Protein AF-A0A199UKU1-F1 (afdb_monomer)

Sequence (93 aa):
AEQTKPDHPTRVDDLDGKVSQLEHVFIRGSKVRFMIIPDMLKNAPMFKRLDARIKGKGSAIGVGRGRAVAMRARAQAAGRGGPGRGAVPPVRR

pLDDT: mean 74.73, std 15.38, range [44.84, 96.94]

Nearest PDB structures (foldseek):
  4evx-assembly1_A  TM=2.265E-01  e=8.515E+00  Salmonella enterica subsp. enterica serovar Typhimurium str. LT2
  6cgv-assembly1_R  TM=2.128E-01  e=9.109E+00  Human adenovirus 5

Solvent-accessible surface area (backbone atoms only — not comparable to full-atom values): 6426 Å² total; per-residue (Å²): 134,84,81,77,73,79,81,78,55,47,76,45,73,47,98,87,68,50,78,46,79,39,87,79,88,86,79,65,69,94,76,60,86,80,80,91,74,66,75,82,50,64,81,37,80,80,36,55,63,48,49,52,55,55,72,73,34,96,37,60,97,75,51,52,63,58,48,50,50,50,50,51,52,50,52,58,59,51,71,75,63,75,94,74,86,86,78,81,78,84,80,81,130

InterPro domains:
  IPR010920 LSM domain superfamily [SSF50182] (17-90)
  IPR027141 Like-Sm (LSM) domain containing protein, LSm4/SmD1/SmD3 [PTHR23338] (16-80)

Mean predicted aligned error: 17.36 Å

Organism: Ananas comosus (NCBI:txid4615)

Secondary structure (DSSP, 8-state):
----PPPPPEEEE-TT--EEEESS----GGG-------GGGGGSHHHHHHHHHHHT----TTHHHHHHHHHHHHHHHHTT-------PPP---

Structure (mmCIF, N/CA/C/O backbone):
data_AF-A0A199UKU1-F1
#
_entry.id   AF-A0A199UKU1-F1
#
loop_
_atom_site.group_PDB
_atom_site.id
_atom_site.type_symbol
_atom_site.label_atom_id
_atom_site.label_alt_id
_atom_site.label_comp_id
_atom_site.label_asym_id
_atom_site.label_entity_id
_atom_site.label_seq_id
_atom_site.pdbx_PDB_ins_code
_atom_site.Cartn_x
_atom_site.Cartn_y
_atom_site.Cartn_z
_atom_site.occupancy
_atom_site.B_iso_or_equiv
_atom_site.auth_seq_id
_atom_site.auth_comp_id
_atom_site.auth_asym_id
_atom_site.auth_atom_id
_atom_site.pdbx_PDB_model_num
ATOM 1 N N . ALA A 1 1 ? -3.000 -25.510 25.518 1.00 44.84 1 ALA A N 1
ATOM 2 C CA . ALA A 1 1 ? -3.513 -24.145 25.719 1.00 44.84 1 ALA A CA 1
ATOM 3 C C . ALA A 1 1 ? -3.109 -23.336 24.501 1.00 44.84 1 ALA A C 1
ATOM 5 O O . ALA A 1 1 ? -1.950 -22.968 24.372 1.00 44.84 1 ALA A O 1
ATOM 6 N N . GLU A 1 2 ? -4.023 -23.201 23.548 1.00 60.66 2 GLU A N 1
ATOM 7 C CA . GLU A 1 2 ? -3.813 -22.378 22.362 1.00 60.66 2 GLU A CA 1
ATOM 8 C C . GLU A 1 2 ? -3.924 -20.918 22.796 1.00 60.66 2 GLU A C 1
ATOM 10 O O . GLU A 1 2 ? -4.973 -20.461 23.244 1.00 60.66 2 GLU A O 1
ATOM 15 N N . GLN A 1 3 ? -2.796 -20.217 22.780 1.00 54.38 3 GLN A N 1
ATOM 16 C CA . GLN A 1 3 ? -2.742 -18.792 23.055 1.00 54.38 3 GLN A CA 1
ATOM 17 C C . GLN A 1 3 ? -3.248 -18.088 21.798 1.00 54.38 3 GLN A C 1
ATOM 19 O O . GLN A 1 3 ? -2.482 -17.783 20.885 1.00 54.38 3 GLN A O 1
ATOM 24 N N . THR A 1 4 ? -4.562 -17.892 21.718 1.00 62.44 4 THR A N 1
ATOM 25 C CA . THR A 1 4 ? -5.177 -17.072 20.677 1.00 62.44 4 THR A CA 1
ATOM 26 C C . THR A 1 4 ? -4.691 -15.644 20.880 1.00 62.44 4 THR A C 1
ATOM 28 O O . THR A 1 4 ? -5.127 -14.938 21.792 1.00 62.44 4 THR A O 1
ATOM 31 N N . LYS A 1 5 ? -3.704 -15.247 20.076 1.00 63.72 5 LYS A N 1
ATOM 32 C CA . LYS A 1 5 ? -3.225 -13.870 20.002 1.00 63.72 5 LYS A CA 1
ATOM 33 C C . LYS A 1 5 ? -4.439 -12.990 19.672 1.00 63.72 5 LYS A C 1
ATOM 35 O O . LYS A 1 5 ? -5.146 -13.334 18.729 1.00 63.72 5 LYS A O 1
ATOM 40 N N . PRO A 1 6 ? -4.715 -11.914 20.428 1.00 63.53 6 PRO A N 1
ATOM 41 C CA . PRO A 1 6 ? -5.850 -11.058 20.118 1.00 63.53 6 PRO A CA 1
ATOM 42 C C . PRO A 1 6 ? -5.663 -10.486 18.712 1.00 63.53 6 PRO A C 1
ATOM 44 O O . PRO A 1 6 ? -4.593 -9.950 18.400 1.00 63.53 6 PRO A O 1
ATOM 47 N N . ASP A 1 7 ? -6.685 -10.637 17.872 1.00 74.94 7 ASP A N 1
ATOM 48 C CA . ASP A 1 7 ? -6.715 -10.047 16.540 1.00 74.94 7 ASP A CA 1
ATOM 49 C C . ASP A 1 7 ? -6.495 -8.537 16.666 1.00 74.94 7 ASP A C 1
ATOM 51 O O . ASP A 1 7 ? -7.148 -7.851 17.456 1.00 74.94 7 ASP A O 1
ATOM 55 N N . HIS A 1 8 ? -5.516 -8.008 15.932 1.00 78.25 8 HIS A N 1
ATOM 56 C CA . HIS A 1 8 ? -5.251 -6.577 15.952 1.00 78.25 8 HIS A CA 1
ATOM 57 C C . HIS A 1 8 ? -6.284 -5.870 15.068 1.00 78.25 8 HIS A C 1
ATOM 59 O O . HIS A 1 8 ? -6.336 -6.161 13.869 1.00 78.25 8 HIS A O 1
ATOM 65 N N . PRO A 1 9 ? -7.078 -4.931 15.614 1.00 80.38 9 PRO A N 1
ATOM 66 C CA . PRO A 1 9 ? -8.033 -4.186 14.812 1.00 80.38 9 PRO A CA 1
ATOM 67 C C . PRO A 1 9 ? -7.300 -3.329 13.778 1.00 80.38 9 PRO A C 1
ATOM 69 O O . PRO A 1 9 ? -6.181 -2.851 13.999 1.00 80.38 9 PRO A O 1
ATOM 72 N N . THR A 1 10 ? -7.950 -3.112 12.640 1.00 86.81 10 THR A N 1
ATOM 73 C CA . THR A 1 10 ? -7.433 -2.263 11.566 1.00 86.81 10 THR A CA 1
ATOM 74 C C . THR A 1 10 ? -7.215 -0.850 12.095 1.00 86.81 10 THR A C 1
ATOM 76 O O . THR A 1 10 ? -8.138 -0.225 12.619 1.00 86.81 10 THR A O 1
ATOM 79 N N . ARG A 1 11 ? -5.995 -0.329 11.953 1.00 89.81 11 ARG A N 1
ATOM 80 C CA . ARG A 1 11 ? -5.649 1.032 12.366 1.00 89.81 11 ARG A CA 1
ATOM 81 C C . ARG A 1 11 ? -5.828 2.000 11.201 1.00 89.81 11 ARG A C 1
ATOM 83 O O . ARG A 1 11 ? -5.324 1.752 10.107 1.00 89.81 11 ARG A O 1
ATOM 90 N N . VAL A 1 12 ? -6.518 3.105 11.457 1.00 91.25 12 VAL A N 1
ATOM 91 C CA . VAL A 1 12 ? -6.657 4.231 10.532 1.00 91.25 12 VAL A CA 1
ATOM 92 C C . VAL A 1 12 ? -5.997 5.447 11.161 1.00 91.25 12 VAL A C 1
ATOM 94 O O . VAL A 1 12 ? -6.305 5.794 12.301 1.00 91.25 12 VAL A O 1
ATOM 97 N N . ASP A 1 13 ? -5.086 6.066 10.416 1.00 93.06 13 ASP A N 1
ATOM 98 C CA . ASP A 1 13 ? -4.400 7.295 10.798 1.00 93.06 13 ASP A CA 1
ATOM 99 C C . ASP A 1 13 ? -4.917 8.441 9.916 1.00 93.06 13 ASP A C 1
ATOM 101 O O . ASP A 1 13 ? -4.811 8.389 8.686 1.00 93.06 13 ASP A O 1
ATOM 105 N N . ASP A 1 14 ? -5.499 9.462 10.541 1.00 91.50 14 ASP A N 1
ATOM 106 C CA . ASP A 1 14 ? -5.967 10.664 9.854 1.00 91.50 14 ASP A CA 1
ATOM 107 C C . ASP A 1 14 ? -4.799 11.577 9.462 1.00 91.50 14 ASP A C 1
ATOM 109 O O . ASP A 1 14 ? -3.686 11.476 9.980 1.00 91.50 14 ASP A O 1
ATOM 113 N N . LEU A 1 15 ? -5.074 12.545 8.585 1.00 91.75 15 LEU A N 1
ATOM 114 C CA . LEU A 1 15 ? -4.115 13.597 8.216 1.00 91.75 15 LEU A CA 1
ATOM 115 C C . LEU A 1 15 ? -3.605 14.378 9.441 1.00 91.75 15 LEU A C 1
ATOM 117 O O . LEU A 1 15 ? -2.452 14.797 9.459 1.00 91.75 15 LEU A O 1
ATOM 121 N N . ASP A 1 16 ? -4.448 14.514 10.467 1.00 93.25 16 ASP A N 1
ATOM 122 C CA . ASP A 1 16 ? -4.126 15.175 11.736 1.00 93.25 16 ASP A CA 1
ATOM 123 C C . ASP A 1 16 ? -3.336 14.271 12.707 1.00 93.25 16 ASP A C 1
ATOM 125 O O . ASP A 1 16 ? -3.069 14.660 13.843 1.00 93.25 16 ASP A O 1
ATOM 129 N N . GLY A 1 17 ? -3.001 13.039 12.303 1.00 92.50 17 GLY A N 1
ATOM 130 C CA . GLY A 1 17 ? -2.299 12.053 13.132 1.00 92.50 17 GLY A CA 1
ATOM 131 C C . GLY A 1 17 ? -3.177 11.367 14.182 1.00 92.50 17 GLY A C 1
ATOM 132 O O . GLY A 1 17 ? -2.669 10.627 15.026 1.00 92.50 17 GLY A O 1
ATOM 133 N N . LYS A 1 18 ? -4.494 11.599 14.147 1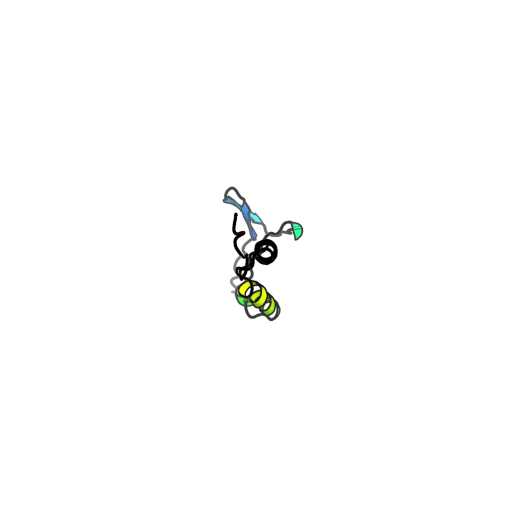.00 93.81 18 LYS A N 1
ATOM 134 C CA . LYS A 1 18 ? -5.450 10.904 15.014 1.00 93.81 18 LYS A CA 1
ATOM 135 C C . LYS A 1 18 ? -5.585 9.454 14.586 1.00 93.81 18 LYS A C 1
ATOM 137 O O . LYS A 1 18 ? -5.579 9.141 13.400 1.00 93.81 18 LYS A O 1
ATOM 142 N N . VAL A 1 19 ? -5.728 8.587 15.579 1.00 92.56 19 VAL A N 1
ATOM 143 C CA . VAL A 1 19 ? -5.726 7.142 15.396 1.00 92.56 19 VAL A CA 1
ATOM 144 C C . VAL A 1 19 ? -7.082 6.586 15.769 1.00 92.56 19 VAL A C 1
ATOM 146 O O . VAL A 1 19 ? -7.533 6.779 16.896 1.00 92.56 19 VAL A O 1
ATOM 149 N N . SER A 1 20 ? -7.678 5.830 14.857 1.00 91.88 20 SER A N 1
ATOM 150 C CA . SER A 1 20 ? -8.895 5.064 15.110 1.00 91.88 20 SER A CA 1
ATOM 151 C C . SER A 1 20 ? -8.642 3.575 14.885 1.00 91.88 20 SER A C 1
ATOM 153 O O . SER A 1 20 ? -7.919 3.194 13.963 1.00 91.88 20 SER A O 1
ATOM 155 N N . GLN A 1 21 ? -9.227 2.730 15.732 1.00 91.94 21 GLN A N 1
ATOM 156 C CA . GLN A 1 21 ? -9.213 1.276 15.573 1.00 91.94 21 GLN A CA 1
ATOM 157 C C . GLN A 1 21 ? -10.588 0.813 15.104 1.00 91.94 21 GLN A C 1
ATOM 159 O O . GLN A 1 21 ? -11.601 1.198 15.684 1.00 91.94 21 GLN A O 1
ATOM 164 N N . LEU A 1 22 ? -10.618 0.019 14.038 1.00 90.75 22 LEU A N 1
ATOM 165 C CA . LEU A 1 22 ? -11.840 -0.458 13.400 1.00 90.75 22 LEU A CA 1
ATOM 166 C C . LEU A 1 22 ? -11.731 -1.962 13.135 1.00 90.75 22 LEU A C 1
ATOM 168 O O . LEU A 1 22 ? -10.742 -2.430 12.569 1.00 90.75 22 LEU A O 1
ATOM 172 N N . GLU A 1 23 ? -12.763 -2.718 13.500 1.00 90.81 23 GLU A N 1
ATOM 173 C CA . GLU A 1 23 ? -12.808 -4.171 13.280 1.00 90.81 23 GLU A CA 1
ATOM 174 C C . GLU A 1 23 ? -13.077 -4.523 11.809 1.00 90.81 23 GLU A C 1
ATOM 176 O O . GLU A 1 23 ? -12.388 -5.360 11.230 1.00 90.81 23 GLU A O 1
ATOM 181 N N . HIS A 1 24 ? -14.022 -3.832 11.162 1.00 92.00 24 HIS A N 1
ATOM 182 C CA . HIS A 1 24 ? -14.377 -4.052 9.758 1.00 92.00 24 HIS A CA 1
ATOM 183 C C . HIS A 1 24 ? -14.388 -2.740 8.972 1.00 92.00 24 HIS A C 1
ATOM 185 O O . HIS A 1 24 ? -15.030 -1.769 9.370 1.00 92.00 24 HIS A O 1
ATOM 191 N N . VAL A 1 25 ? -13.700 -2.714 7.825 1.00 93.06 25 VAL A N 1
ATOM 192 C CA . VAL A 1 25 ? -13.585 -1.523 6.969 1.00 93.06 25 VAL A CA 1
ATOM 193 C C . VAL A 1 25 ? -13.696 -1.907 5.497 1.00 93.06 25 VAL A C 1
ATOM 195 O O . VAL A 1 25 ? -13.061 -2.853 5.037 1.00 93.06 25 VAL A O 1
ATOM 198 N N . PHE A 1 26 ? -14.456 -1.123 4.734 1.00 94.81 26 PHE A N 1
ATOM 199 C CA . PHE A 1 26 ? -14.509 -1.204 3.276 1.00 94.81 26 PHE A CA 1
ATOM 200 C C . PHE A 1 26 ? -14.125 0.142 2.660 1.00 94.81 26 PHE A C 1
ATOM 202 O O . PHE A 1 26 ? -14.707 1.176 2.985 1.00 94.81 26 PHE A O 1
ATOM 209 N N . ILE A 1 27 ? -13.167 0.130 1.731 1.00 94.38 27 ILE A N 1
ATOM 210 C CA . ILE A 1 27 ? -12.721 1.328 1.014 1.00 94.38 27 ILE A CA 1
ATOM 211 C C . ILE A 1 27 ? -13.062 1.176 -0.467 1.00 94.38 27 ILE A C 1
ATOM 213 O O . ILE A 1 27 ? -12.647 0.222 -1.126 1.00 94.38 27 ILE A O 1
ATOM 217 N N . ARG A 1 28 ? -13.775 2.159 -1.030 1.00 96.44 28 ARG A N 1
ATOM 218 C CA . ARG A 1 28 ? -14.020 2.220 -2.477 1.00 96.44 28 ARG A CA 1
ATOM 219 C C . ARG A 1 28 ? -12.687 2.360 -3.219 1.00 96.44 28 ARG A C 1
ATOM 221 O O . ARG A 1 28 ? -11.951 3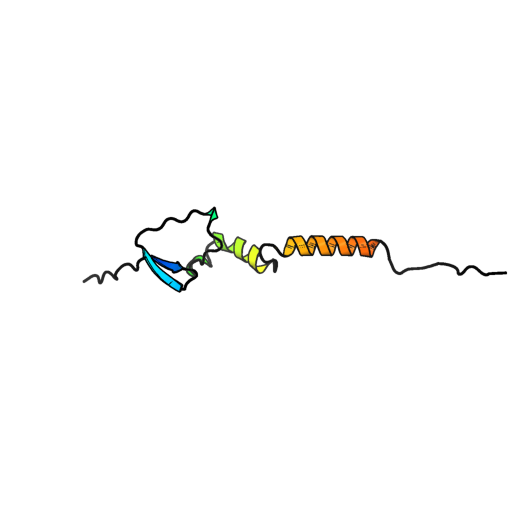.318 -2.994 1.00 96.44 28 ARG A O 1
ATOM 228 N N . GLY A 1 29 ? -12.438 1.488 -4.197 1.00 95.06 29 GLY A N 1
ATOM 229 C CA . GLY A 1 29 ? -11.178 1.458 -4.953 1.00 95.06 29 GLY A CA 1
ATOM 230 C C . GLY A 1 29 ? -10.775 2.793 -5.595 1.00 95.06 29 GLY A C 1
ATOM 231 O O . GLY A 1 29 ? -9.601 3.144 -5.577 1.00 95.06 29 GLY A O 1
ATOM 232 N N . SER A 1 30 ? -11.732 3.600 -6.073 1.00 96.94 30 SER A N 1
ATOM 233 C CA . SER A 1 30 ? -11.440 4.913 -6.676 1.00 96.94 30 SER A CA 1
ATOM 234 C C . SER A 1 30 ? -10.891 5.959 -5.697 1.00 96.94 30 SER A C 1
ATOM 236 O O . SER A 1 30 ? -10.471 7.033 -6.123 1.00 96.94 30 SER A O 1
ATOM 238 N N . LYS A 1 31 ? -10.923 5.680 -4.389 1.00 95.12 31 LYS A N 1
ATOM 239 C CA . LYS A 1 31 ? -10.363 6.538 -3.341 1.00 95.12 31 LYS A CA 1
ATOM 240 C C . LYS A 1 31 ? -8.968 6.091 -2.888 1.00 95.12 31 LYS A C 1
ATOM 242 O O . LYS A 1 31 ? -8.319 6.833 -2.158 1.00 95.12 31 LYS A O 1
ATOM 247 N N . VAL A 1 32 ? -8.481 4.929 -3.335 1.00 93.81 32 VAL A N 1
ATOM 248 C CA . VAL A 1 32 ? -7.162 4.406 -2.953 1.00 93.81 32 VAL A CA 1
ATOM 249 C C . VAL A 1 32 ? -6.078 4.968 -3.871 1.00 93.81 32 VAL A C 1
ATOM 251 O O . VAL A 1 32 ? -6.192 4.906 -5.093 1.00 93.81 32 VAL A O 1
ATOM 254 N N . ARG A 1 33 ? -5.004 5.507 -3.280 1.00 92.69 33 ARG A N 1
ATOM 255 C CA . ARG A 1 33 ? -3.861 6.067 -4.026 1.00 92.69 33 ARG A CA 1
ATOM 256 C C . ARG A 1 33 ? -2.757 5.039 -4.255 1.00 92.69 33 ARG A C 1
ATOM 258 O O . ARG A 1 33 ? -2.257 4.912 -5.366 1.00 92.69 33 ARG A O 1
ATOM 265 N N . PHE A 1 34 ? -2.374 4.322 -3.205 1.00 92.81 34 PHE A N 1
ATOM 266 C CA . PHE A 1 34 ? -1.375 3.259 -3.227 1.00 92.81 34 PHE A CA 1
ATOM 267 C C . PHE A 1 34 ? -1.690 2.252 -2.121 1.00 92.81 34 PHE A C 1
ATOM 269 O O . PHE A 1 34 ? -2.412 2.566 -1.176 1.00 92.81 34 PHE A O 1
ATOM 276 N N . MET A 1 35 ? -1.162 1.041 -2.260 1.00 90.69 35 MET A N 1
ATOM 277 C CA . MET A 1 35 ? -1.278 -0.026 -1.271 1.00 90.69 35 MET A CA 1
ATOM 278 C C . MET A 1 35 ? 0.122 -0.566 -1.000 1.00 90.69 35 MET A C 1
ATOM 280 O O . MET A 1 35 ? 0.906 -0.739 -1.935 1.00 90.69 35 MET A O 1
ATOM 284 N N . ILE A 1 36 ? 0.430 -0.828 0.267 1.00 90.44 36 ILE A N 1
ATOM 285 C CA . ILE A 1 36 ? 1.635 -1.561 0.654 1.00 90.44 36 ILE A CA 1
ATOM 286 C C . ILE A 1 36 ? 1.253 -3.034 0.688 1.00 90.44 36 ILE A C 1
ATOM 288 O O . ILE A 1 36 ? 0.250 -3.413 1.289 1.00 90.44 36 ILE A O 1
ATOM 292 N N . ILE A 1 37 ? 2.029 -3.852 -0.008 1.00 89.31 37 ILE A N 1
ATOM 293 C CA . ILE A 1 37 ? 1.750 -5.272 -0.190 1.00 89.31 37 ILE A CA 1
ATOM 294 C C . ILE A 1 37 ? 2.740 -6.056 0.678 1.00 89.31 37 ILE A C 1
ATOM 296 O O . ILE A 1 37 ? 3.904 -5.652 0.738 1.00 89.31 37 ILE A O 1
ATOM 300 N N . PRO A 1 38 ? 2.320 -7.152 1.343 1.00 90.62 38 PRO A N 1
ATOM 301 C CA . PRO A 1 38 ? 3.223 -7.989 2.124 1.00 90.62 38 PRO A CA 1
ATOM 302 C C . PRO A 1 38 ? 4.437 -8.440 1.313 1.00 90.62 38 PRO A C 1
ATOM 304 O O . PRO A 1 38 ? 4.325 -8.817 0.142 1.00 90.62 38 PRO A O 1
ATOM 307 N N . ASP A 1 39 ? 5.595 -8.460 1.961 1.00 87.44 39 ASP A N 1
ATOM 308 C CA . ASP A 1 39 ? 6.864 -8.861 1.357 1.00 87.44 39 ASP A CA 1
ATOM 309 C C . ASP A 1 39 ? 6.851 -10.318 0.863 1.00 87.44 39 ASP A C 1
ATOM 311 O O . ASP A 1 39 ? 7.543 -10.655 -0.097 1.00 87.44 39 ASP A O 1
ATOM 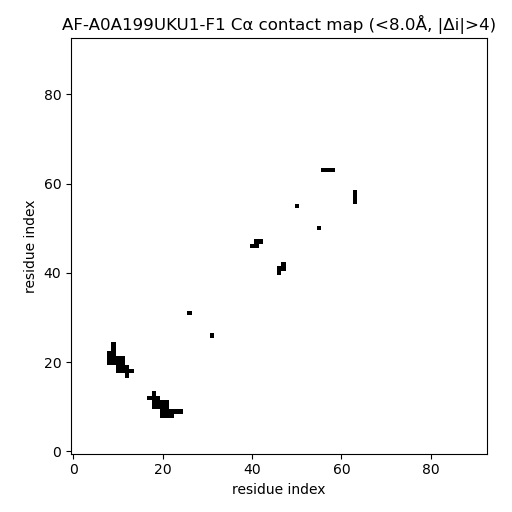315 N N . MET A 1 40 ? 6.001 -11.167 1.442 1.00 89.25 40 MET A N 1
ATOM 316 C CA . MET A 1 40 ? 5.772 -12.545 1.003 1.00 89.25 40 MET A CA 1
ATOM 317 C C . MET A 1 40 ? 5.315 -12.640 -0.458 1.00 89.25 40 MET A C 1
ATOM 319 O O . MET A 1 40 ? 5.636 -13.604 -1.154 1.00 89.25 40 MET A O 1
ATOM 323 N N . LEU A 1 41 ? 4.599 -11.629 -0.957 1.00 84.88 41 LEU A N 1
ATOM 324 C CA . LEU A 1 41 ? 4.080 -11.624 -2.323 1.00 84.88 41 LEU A CA 1
ATOM 325 C C . LEU A 1 41 ? 5.106 -11.150 -3.359 1.00 84.88 41 LEU A C 1
ATOM 327 O O . LEU A 1 41 ? 4.835 -11.250 -4.555 1.00 84.88 41 LEU A O 1
ATOM 331 N N . LYS A 1 42 ? 6.309 -10.731 -2.942 1.00 83.38 42 LYS A N 1
ATOM 332 C CA . LYS A 1 42 ? 7.367 -10.258 -3.854 1.00 83.38 42 LYS A CA 1
ATOM 333 C C . LYS A 1 42 ? 7.737 -11.276 -4.941 1.00 83.38 42 LYS A C 1
ATOM 335 O O . LYS A 1 42 ? 8.031 -10.908 -6.070 1.00 83.38 42 LYS A O 1
ATOM 340 N N . ASN A 1 43 ? 7.692 -12.569 -4.615 1.00 84.25 43 ASN A N 1
ATOM 341 C CA . ASN A 1 43 ? 8.087 -13.646 -5.526 1.00 84.25 43 ASN A CA 1
ATOM 342 C C . ASN A 1 43 ? 6.909 -14.224 -6.329 1.00 84.25 43 ASN A C 1
ATOM 344 O O . ASN A 1 43 ? 7.117 -15.065 -7.213 1.00 84.25 43 ASN A O 1
ATOM 348 N N . ALA A 1 44 ? 5.675 -13.808 -6.030 1.00 88.31 44 ALA A N 1
ATOM 349 C CA . ALA A 1 44 ? 4.489 -14.354 -6.670 1.00 88.31 44 ALA A CA 1
ATOM 350 C C . ALA A 1 44 ? 4.448 -13.979 -8.167 1.00 88.31 44 ALA A C 1
ATOM 352 O O . ALA A 1 44 ? 4.870 -12.886 -8.561 1.00 88.31 44 ALA A O 1
ATOM 353 N N . PRO A 1 45 ? 3.906 -14.856 -9.036 1.00 84.69 45 PRO A N 1
ATOM 354 C CA . PRO A 1 45 ? 3.895 -14.633 -10.484 1.00 84.69 45 PRO A CA 1
ATOM 355 C C . PRO A 1 45 ? 3.161 -13.347 -10.896 1.00 84.69 45 PRO A C 1
ATOM 357 O O . PRO A 1 45 ? 3.485 -12.767 -11.933 1.00 84.69 45 PRO A O 1
ATOM 360 N N . MET A 1 46 ? 2.225 -12.867 -10.071 1.00 83.75 46 MET A N 1
ATOM 361 C CA . MET A 1 46 ? 1.481 -11.628 -10.313 1.00 83.75 46 MET A CA 1
ATOM 362 C C . MET A 1 46 ? 2.360 -10.367 -10.242 1.00 83.75 46 MET A C 1
ATOM 364 O O . MET A 1 46 ? 2.115 -9.419 -10.989 1.00 83.75 46 MET A O 1
ATOM 368 N N . PHE A 1 47 ? 3.420 -10.363 -9.423 1.00 80.56 47 PHE A N 1
ATOM 369 C CA . PHE A 1 47 ? 4.273 -9.186 -9.208 1.00 80.56 47 PHE A CA 1
ATOM 370 C C . PHE A 1 47 ? 5.479 -9.113 -10.150 1.00 80.56 47 PHE A C 1
ATOM 372 O O . PHE A 1 47 ? 5.931 -8.018 -10.465 1.00 80.56 47 PHE A O 1
ATOM 379 N N . LYS A 1 48 ? 5.903 -10.228 -10.760 1.00 79.38 48 LYS A N 1
ATOM 380 C CA . LYS A 1 48 ? 7.040 -10.257 -11.708 1.00 79.38 48 LYS A CA 1
ATOM 381 C C . LYS A 1 48 ? 6.885 -9.292 -12.892 1.00 79.38 48 LYS A C 1
ATOM 383 O O . LYS A 1 48 ? 7.838 -8.638 -13.315 1.00 79.38 48 LYS A O 1
ATOM 388 N N . ARG A 1 49 ? 5.670 -9.181 -13.445 1.00 78.38 49 ARG A N 1
ATOM 389 C CA . ARG A 1 49 ? 5.366 -8.246 -14.550 1.00 78.38 49 ARG A CA 1
ATOM 390 C C . ARG A 1 49 ? 5.300 -6.796 -14.071 1.00 78.38 49 ARG A C 1
ATOM 392 O O . ARG A 1 49 ? 5.576 -5.880 -14.849 1.00 78.38 49 ARG A O 1
ATOM 399 N N . LEU A 1 50 ? 4.906 -6.596 -12.814 1.00 77.19 50 LEU A N 1
ATOM 400 C CA . LEU A 1 50 ? 4.838 -5.285 -12.190 1.00 77.19 50 LEU A CA 1
ATOM 401 C C . LEU A 1 50 ? 6.248 -4.769 -11.888 1.00 77.19 50 LEU A C 1
ATOM 403 O O . LEU A 1 50 ? 6.545 -3.641 -12.260 1.00 77.19 50 LEU A O 1
ATOM 407 N N . ASP A 1 51 ? 7.142 -5.606 -11.363 1.00 70.81 51 ASP A N 1
ATOM 408 C CA . ASP A 1 51 ? 8.544 -5.255 -11.110 1.00 70.81 51 ASP A CA 1
ATOM 409 C C . ASP A 1 51 ? 9.273 -4.851 -12.389 1.00 70.81 51 ASP A C 1
ATOM 411 O O . ASP A 1 51 ? 9.951 -3.829 -12.420 1.00 70.81 51 ASP A O 1
ATOM 415 N N . ALA A 1 52 ? 9.079 -5.583 -13.490 1.00 68.25 52 ALA A N 1
ATOM 416 C CA . ALA A 1 52 ? 9.632 -5.198 -14.789 1.00 68.25 52 ALA A CA 1
ATOM 417 C C . ALA A 1 52 ? 9.075 -3.848 -15.287 1.00 68.25 52 ALA A C 1
ATOM 419 O O . ALA A 1 52 ? 9.795 -3.060 -15.902 1.00 68.25 52 ALA A O 1
ATOM 420 N N . ARG A 1 53 ? 7.801 -3.547 -15.000 1.00 68.38 53 ARG A N 1
ATOM 421 C CA . ARG A 1 53 ? 7.168 -2.263 -15.345 1.00 68.38 53 ARG A CA 1
ATOM 422 C C . ARG A 1 53 ? 7.619 -1.107 -14.454 1.00 68.38 53 ARG A C 1
ATOM 424 O O . ARG A 1 53 ? 7.762 -0.004 -14.971 1.00 68.38 53 ARG A O 1
ATOM 431 N N . ILE A 1 54 ? 7.820 -1.348 -13.160 1.00 71.88 54 ILE A N 1
ATOM 432 C CA . ILE A 1 54 ? 8.238 -0.343 -12.176 1.00 71.88 54 ILE A CA 1
ATOM 433 C C . ILE A 1 54 ? 9.745 -0.083 -12.298 1.00 71.88 54 ILE A C 1
ATOM 435 O O . ILE A 1 54 ? 10.164 1.064 -12.405 1.00 71.88 54 ILE A O 1
ATOM 439 N N . LYS A 1 55 ? 10.571 -1.133 -12.354 1.00 66.25 55 LYS A N 1
ATOM 440 C CA . LYS A 1 55 ? 12.039 -1.041 -12.421 1.00 66.25 55 LYS A CA 1
ATOM 441 C C . LYS A 1 55 ? 12.551 -0.684 -13.820 1.00 66.25 55 LYS A C 1
ATOM 443 O O . LYS A 1 55 ? 13.545 0.021 -13.946 1.00 66.25 55 LYS A O 1
ATOM 448 N N . GLY A 1 56 ? 11.859 -1.122 -14.877 1.00 59.69 56 GLY A N 1
ATOM 449 C CA . GLY A 1 56 ? 12.218 -0.833 -16.273 1.00 59.69 56 GLY A CA 1
ATOM 450 C C . GLY A 1 56 ? 11.821 0.565 -16.756 1.00 59.69 56 GLY A C 1
ATOM 451 O O . GLY A 1 56 ? 12.184 0.965 -17.861 1.00 59.69 56 GLY A O 1
ATOM 452 N N . LYS A 1 57 ? 11.076 1.331 -15.954 1.00 55.91 57 LYS A N 1
ATOM 453 C CA . LYS A 1 57 ? 10.695 2.707 -16.271 1.00 55.91 57 LYS A CA 1
ATOM 454 C C . LYS A 1 57 ? 10.867 3.572 -15.033 1.00 55.91 57 LYS A C 1
ATOM 456 O O . LYS A 1 57 ? 9.955 3.682 -14.225 1.00 55.91 57 LYS A O 1
ATOM 461 N N . GLY A 1 58 ? 11.972 4.319 -14.988 1.00 51.47 58 GLY A N 1
ATOM 462 C CA . GLY A 1 58 ? 12.149 5.533 -14.171 1.00 51.47 58 GLY A CA 1
ATOM 463 C C . GLY A 1 58 ? 11.178 6.669 -14.537 1.00 51.47 58 GLY A C 1
ATOM 464 O O . GLY A 1 58 ? 11.521 7.845 -14.526 1.00 51.47 58 GLY A O 1
ATOM 465 N N . SER A 1 59 ? 9.953 6.322 -14.907 1.00 55.09 59 SER A N 1
ATOM 466 C CA . SER A 1 59 ? 8.831 7.214 -15.053 1.00 55.09 59 SER A CA 1
ATOM 467 C C . SER A 1 59 ? 7.875 6.835 -13.941 1.00 55.09 59 SER A C 1
ATOM 469 O O . SER A 1 59 ? 6.997 5.992 -14.141 1.00 55.09 59 SER A O 1
ATOM 471 N N . ALA A 1 60 ? 8.006 7.522 -12.807 1.00 54.00 60 ALA A N 1
ATOM 472 C CA . ALA A 1 60 ? 6.884 7.717 -11.907 1.00 54.00 60 ALA A CA 1
ATOM 473 C C . ALA A 1 60 ? 5.613 7.942 -12.740 1.00 54.00 60 ALA A C 1
ATOM 475 O O . ALA A 1 60 ? 5.658 8.599 -13.788 1.00 54.00 60 ALA A O 1
ATOM 476 N N . ILE A 1 61 ? 4.513 7.330 -12.314 1.00 59.09 61 ILE A N 1
ATOM 477 C CA . ILE A 1 61 ? 3.166 7.550 -12.841 1.00 59.09 61 ILE A CA 1
ATOM 478 C C . ILE A 1 61 ? 3.008 9.055 -13.152 1.00 59.09 61 ILE A C 1
ATOM 480 O O . ILE A 1 61 ? 2.962 9.873 -12.242 1.00 59.09 61 ILE A O 1
ATOM 484 N N . GLY A 1 62 ? 3.053 9.427 -14.441 1.00 58.97 62 GLY A N 1
ATOM 485 C CA . GLY A 1 62 ? 2.969 10.820 -14.919 1.00 58.97 62 GLY A CA 1
ATOM 486 C C . GLY A 1 62 ? 4.202 11.418 -15.629 1.00 58.97 62 GLY A C 1
ATOM 487 O O . GLY A 1 62 ? 4.027 12.290 -16.476 1.00 58.97 62 GLY A O 1
ATOM 488 N N . VAL A 1 63 ? 5.434 10.951 -15.396 1.00 59.03 63 VAL A N 1
ATOM 489 C CA . VAL A 1 63 ? 6.655 11.662 -15.861 1.00 59.03 63 VAL A CA 1
ATOM 490 C C . VAL A 1 63 ? 7.117 11.256 -17.274 1.00 59.03 63 VAL A C 1
ATOM 492 O O . VAL A 1 63 ? 7.684 12.059 -18.017 1.00 59.03 63 VAL A O 1
ATOM 495 N N . GLY A 1 64 ? 6.843 10.024 -17.702 1.00 59.88 64 GLY A N 1
ATOM 496 C CA . GLY A 1 64 ? 7.373 9.457 -18.949 1.00 59.88 64 GLY A CA 1
ATOM 497 C C . GLY A 1 64 ? 6.677 9.947 -20.214 1.00 59.88 64 GLY A C 1
ATOM 498 O O . GLY A 1 64 ? 7.322 10.080 -21.250 1.00 59.88 64 GLY A O 1
ATOM 499 N N . ARG A 1 65 ? 5.379 10.270 -20.140 1.00 62.25 65 ARG A N 1
ATOM 500 C CA . ARG A 1 65 ? 4.645 10.829 -21.287 1.00 62.25 65 ARG A CA 1
ATOM 501 C C . ARG A 1 65 ? 5.046 12.279 -21.549 1.00 62.25 65 ARG A C 1
ATOM 503 O O . ARG A 1 65 ? 5.388 12.601 -22.681 1.00 62.25 65 ARG A O 1
ATOM 510 N N . GLY A 1 66 ? 5.092 13.116 -20.510 1.00 68.00 66 GLY A N 1
ATOM 511 C CA . GLY A 1 66 ? 5.493 14.521 -20.633 1.00 68.00 66 GLY A CA 1
ATOM 512 C C . GLY A 1 66 ? 6.925 14.682 -21.145 1.00 68.00 66 GLY A C 1
ATOM 513 O O . GLY A 1 66 ? 7.162 15.451 -22.073 1.00 68.00 66 GLY A O 1
ATOM 514 N N . ARG A 1 67 ? 7.874 13.883 -20.628 1.00 67.75 67 ARG A N 1
ATOM 515 C CA . ARG A 1 67 ? 9.251 13.890 -21.143 1.00 67.75 67 ARG A CA 1
ATOM 516 C C . ARG A 1 67 ? 9.362 13.370 -22.570 1.00 67.75 67 ARG A C 1
ATOM 518 O O . ARG A 1 67 ? 10.067 13.990 -23.356 1.00 67.75 67 ARG A O 1
ATOM 525 N N . ALA A 1 68 ? 8.685 12.281 -22.933 1.00 69.94 68 ALA A N 1
ATOM 526 C CA . ALA A 1 68 ? 8.737 11.770 -24.304 1.00 69.94 68 ALA A CA 1
ATOM 527 C C . ALA A 1 68 ? 8.15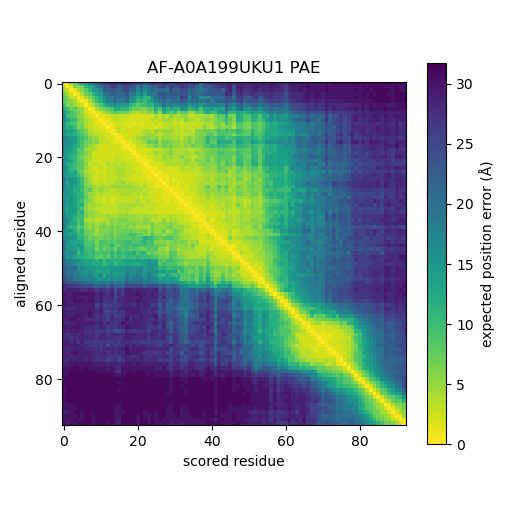7 12.776 -25.312 1.00 69.94 68 ALA A C 1
ATOM 529 O O . ALA A 1 68 ? 8.739 12.981 -26.375 1.00 69.94 68 ALA A O 1
ATOM 530 N N . VAL A 1 69 ? 7.060 13.455 -24.961 1.00 74.44 69 VAL A N 1
ATOM 531 C CA . VAL A 1 69 ? 6.469 14.521 -25.785 1.00 74.44 69 VAL A CA 1
ATOM 532 C C . VAL A 1 69 ? 7.416 15.717 -25.889 1.00 74.44 69 VAL A C 1
ATOM 534 O O . VAL A 1 69 ? 7.670 16.183 -26.996 1.00 74.44 69 VAL A O 1
ATOM 537 N N . ALA A 1 70 ? 8.014 16.165 -24.780 1.00 75.00 70 ALA A N 1
ATOM 538 C CA . ALA A 1 70 ? 8.984 17.260 -24.787 1.00 75.00 70 ALA A CA 1
ATOM 539 C C . ALA A 1 70 ? 10.251 16.921 -25.591 1.00 75.00 70 ALA A C 1
ATOM 541 O O . ALA A 1 70 ? 10.740 17.751 -26.353 1.00 75.00 70 ALA A O 1
ATOM 542 N N . MET A 1 71 ? 10.766 15.695 -25.477 1.00 77.44 71 MET A N 1
ATOM 543 C CA . MET A 1 71 ? 11.921 15.221 -26.248 1.00 77.44 71 MET A CA 1
ATOM 544 C C . MET A 1 71 ? 11.592 15.113 -27.736 1.00 77.44 71 MET A C 1
ATOM 546 O O . M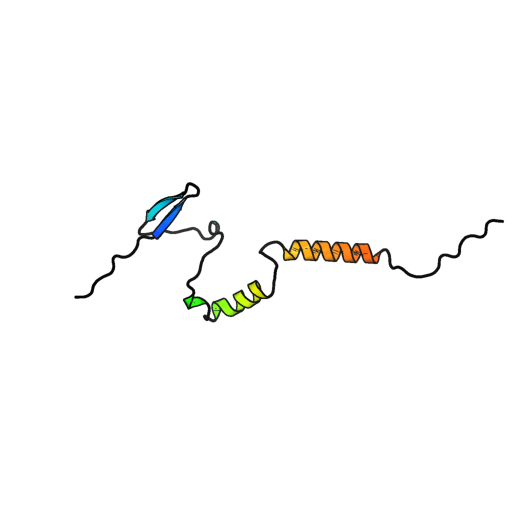ET A 1 71 ? 12.390 15.535 -28.566 1.00 77.44 71 MET A O 1
ATOM 550 N N . ARG A 1 72 ? 10.397 14.622 -28.089 1.00 78.81 72 ARG A N 1
ATOM 551 C CA . ARG A 1 72 ? 9.931 14.572 -29.480 1.00 78.81 72 ARG A CA 1
ATOM 552 C C . ARG A 1 72 ? 9.709 15.973 -30.052 1.00 78.81 72 ARG A C 1
ATOM 554 O O . ARG A 1 72 ? 9.998 16.193 -31.224 1.00 78.81 72 ARG A O 1
ATOM 561 N N . ALA A 1 73 ? 9.216 16.919 -29.255 1.00 77.81 73 ALA A N 1
ATOM 562 C CA . ALA A 1 73 ? 9.080 18.319 -29.654 1.00 77.81 73 ALA A CA 1
ATOM 563 C C . ALA A 1 73 ? 10.454 18.977 -29.863 1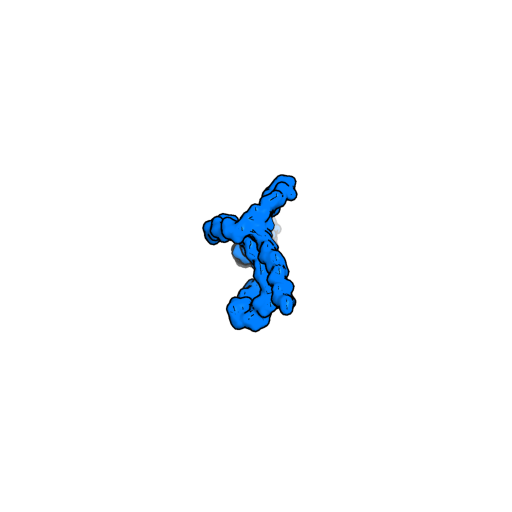.00 77.81 73 ALA A C 1
ATOM 565 O O . ALA A 1 73 ? 10.671 19.633 -30.877 1.00 77.81 73 ALA A O 1
ATOM 566 N N . ARG A 1 74 ? 11.418 18.727 -28.966 1.00 76.12 74 ARG A N 1
ATOM 567 C CA . ARG A 1 74 ? 12.806 19.198 -29.104 1.00 76.12 74 ARG A CA 1
ATOM 568 C C . ARG A 1 74 ? 13.513 18.593 -30.315 1.00 76.12 74 ARG A C 1
ATOM 570 O O . ARG A 1 74 ? 14.179 19.323 -31.032 1.00 76.12 74 ARG A O 1
ATOM 577 N N . ALA A 1 75 ? 13.336 17.299 -30.580 1.00 74.56 75 ALA A N 1
ATOM 578 C CA . ALA A 1 75 ? 13.895 16.639 -31.760 1.00 74.56 75 ALA A CA 1
ATOM 579 C C . ALA A 1 75 ? 13.294 17.185 -33.068 1.00 74.56 75 ALA A C 1
ATOM 581 O O . ALA A 1 75 ? 14.018 17.401 -34.034 1.00 74.56 75 ALA A O 1
ATOM 582 N N . GLN A 1 76 ? 11.989 17.476 -33.086 1.00 70.44 76 GLN A N 1
ATOM 583 C CA . GLN A 1 76 ? 11.340 18.138 -34.223 1.00 70.44 76 GLN A CA 1
ATOM 584 C C . GLN A 1 76 ? 11.819 19.587 -34.413 1.00 70.44 76 GLN A C 1
ATOM 586 O O . GLN A 1 76 ? 11.972 20.026 -35.548 1.00 70.44 76 GLN A O 1
ATOM 591 N N . ALA A 1 77 ? 12.094 20.318 -33.327 1.00 63.44 77 ALA A N 1
ATOM 592 C CA . ALA A 1 77 ? 12.663 21.664 -33.395 1.00 63.44 77 ALA A CA 1
ATOM 593 C C . ALA A 1 77 ? 14.136 21.652 -33.853 1.00 63.44 77 ALA A C 1
ATOM 595 O O . ALA A 1 77 ? 14.533 22.477 -34.671 1.00 63.44 77 ALA A O 1
ATOM 596 N N . ALA A 1 78 ? 14.926 20.677 -33.396 1.00 61.91 78 ALA A N 1
ATOM 597 C CA . ALA A 1 78 ? 16.314 20.475 -33.817 1.00 61.91 78 ALA A CA 1
ATOM 598 C C . ALA A 1 78 ? 16.432 20.004 -35.282 1.00 61.91 78 ALA A C 1
ATOM 600 O O . ALA A 1 78 ? 17.422 20.293 -35.946 1.00 61.91 78 ALA A O 1
ATOM 601 N N . GLY A 1 79 ? 15.4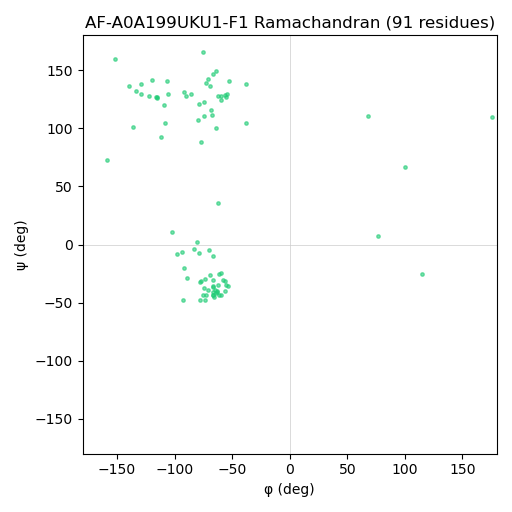01 19.343 -35.822 1.00 56.34 79 GLY A N 1
ATOM 602 C CA . GLY A 1 79 ? 15.314 18.954 -37.235 1.00 56.34 79 GLY A CA 1
ATOM 603 C C . GLY A 1 79 ? 15.113 20.115 -38.220 1.00 56.34 79 GLY A C 1
ATOM 604 O O . GLY A 1 79 ? 15.126 19.888 -39.425 1.00 56.34 79 GLY A O 1
ATOM 605 N N . ARG A 1 80 ? 14.943 21.354 -37.734 1.00 56.59 80 ARG A N 1
ATOM 606 C CA . ARG A 1 80 ? 14.854 22.575 -38.557 1.00 56.59 80 ARG A CA 1
ATOM 607 C C . ARG A 1 80 ? 16.139 23.413 -38.580 1.00 56.59 80 ARG A C 1
ATOM 609 O O . ARG A 1 80 ? 16.123 24.522 -39.101 1.00 56.59 80 ARG A O 1
ATOM 616 N N . GLY A 1 81 ? 17.251 22.885 -38.070 1.00 53.06 81 GLY A N 1
ATOM 617 C CA . GLY A 1 81 ? 18.542 23.573 -38.084 1.00 53.06 81 GLY A CA 1
ATOM 618 C C . GLY A 1 81 ? 19.705 22.601 -37.941 1.00 53.06 81 GLY A C 1
ATOM 619 O O . GLY A 1 81 ? 20.322 22.520 -36.884 1.00 53.06 81 GLY A O 1
ATOM 620 N N . GLY A 1 82 ? 19.988 21.837 -38.997 1.00 47.72 82 GLY A N 1
ATOM 621 C CA . GLY A 1 82 ? 21.221 21.057 -39.081 1.00 47.72 82 GLY A CA 1
ATOM 622 C C . GLY A 1 82 ? 22.433 21.972 -39.328 1.00 47.72 82 GLY A C 1
ATOM 623 O O . GLY A 1 82 ? 22.332 22.893 -40.140 1.00 47.72 82 GLY A O 1
ATOM 624 N N . PRO A 1 83 ? 23.588 21.740 -38.677 1.00 56.28 83 PRO A N 1
ATOM 625 C CA . PRO A 1 8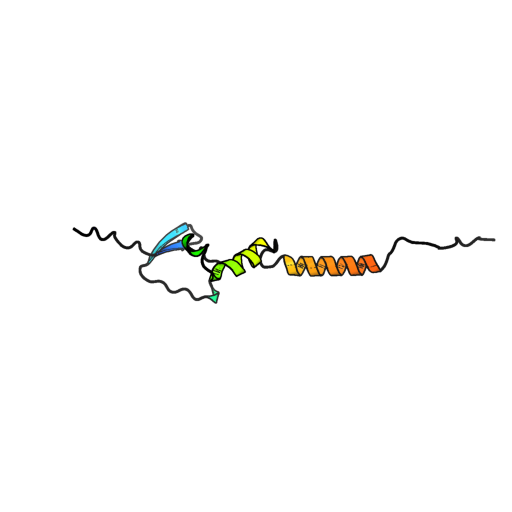3 ? 24.814 22.463 -38.971 1.00 56.28 83 PRO A CA 1
ATOM 626 C C . PRO A 1 83 ? 25.444 21.844 -40.221 1.00 56.28 83 PRO A C 1
ATOM 628 O O . PRO A 1 83 ? 25.970 20.734 -40.175 1.00 56.28 83 PRO A O 1
ATOM 631 N N . GLY A 1 84 ? 25.386 22.528 -41.362 1.00 47.69 84 GLY A N 1
ATOM 632 C CA . GLY A 1 84 ? 26.053 22.001 -42.547 1.00 47.69 84 GLY A CA 1
ATOM 633 C C . GLY A 1 84 ? 25.856 22.794 -43.828 1.00 47.69 84 GLY A C 1
ATOM 634 O O . GLY A 1 84 ? 24.815 22.693 -44.459 1.00 47.69 84 GLY A O 1
ATOM 635 N N . ARG A 1 85 ? 26.956 23.432 -44.247 1.00 53.28 85 ARG A N 1
ATOM 636 C CA . ARG A 1 85 ? 27.363 23.709 -45.636 1.00 53.28 85 ARG A CA 1
ATOM 637 C C . ARG A 1 85 ? 26.534 24.709 -46.458 1.00 53.28 85 ARG A C 1
ATOM 639 O O . ARG A 1 85 ? 25.495 24.385 -47.009 1.00 53.28 85 ARG A O 1
ATOM 646 N N . GLY A 1 86 ? 27.175 25.853 -46.721 1.00 52.19 86 GLY A N 1
ATOM 647 C CA . GLY A 1 86 ? 27.142 26.476 -48.047 1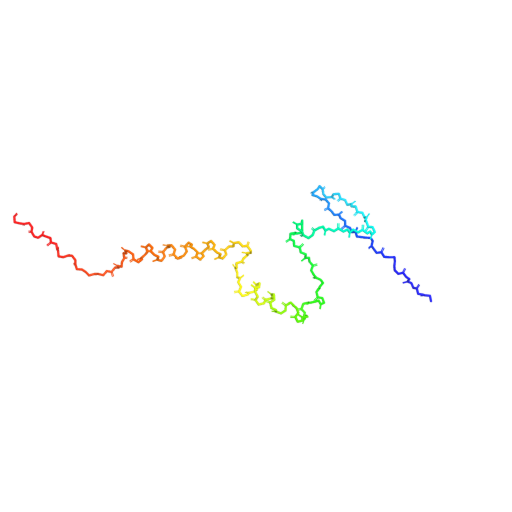.00 52.19 86 GLY A CA 1
ATOM 648 C C . GLY A 1 86 ? 26.170 27.636 -48.228 1.00 52.19 86 GLY A C 1
ATOM 649 O O . GLY A 1 86 ? 25.265 27.545 -49.046 1.00 52.19 86 GLY A O 1
ATOM 650 N N . ALA A 1 87 ? 26.406 28.757 -47.549 1.00 49.91 87 ALA A N 1
ATOM 651 C CA . ALA A 1 87 ? 25.942 30.054 -48.032 1.00 49.91 87 ALA A CA 1
ATOM 652 C C . ALA A 1 87 ? 27.171 30.841 -48.502 1.00 49.91 87 ALA A C 1
ATOM 654 O O . ALA A 1 87 ? 27.984 31.286 -47.693 1.00 49.91 87 ALA A O 1
ATOM 655 N N . VAL A 1 88 ? 27.339 30.938 -49.820 1.00 54.91 88 VAL A N 1
ATOM 656 C CA . VAL A 1 88 ? 28.276 31.872 -50.454 1.00 54.91 88 VAL A CA 1
ATOM 657 C C . VAL A 1 88 ? 27.970 33.296 -49.963 1.00 54.91 88 VAL A C 1
ATOM 659 O O . VAL A 1 88 ? 26.805 33.698 -50.001 1.00 54.91 88 VAL A O 1
ATOM 662 N N . PRO A 1 89 ? 28.954 34.076 -49.481 1.00 59.56 89 PRO A N 1
ATOM 663 C CA . PRO A 1 89 ? 28.698 35.466 -49.132 1.00 59.56 89 PRO A CA 1
ATOM 664 C C . PRO A 1 89 ? 28.443 36.275 -50.417 1.00 59.56 89 PRO A C 1
ATOM 666 O O . PRO A 1 89 ? 29.170 36.095 -51.398 1.00 59.56 89 PRO A O 1
ATOM 669 N N . PRO A 1 90 ? 27.441 37.171 -50.454 1.00 62.84 90 PRO A N 1
ATOM 670 C CA . PRO A 1 90 ? 27.254 38.046 -51.601 1.00 62.84 90 PRO A CA 1
ATOM 671 C C . PRO A 1 90 ? 28.407 39.056 -51.670 1.00 62.84 90 PRO A C 1
ATOM 673 O O . PRO A 1 90 ? 28.574 39.895 -50.784 1.00 62.84 90 PRO A O 1
ATOM 676 N N . VAL A 1 91 ? 29.201 38.976 -52.738 1.00 66.94 91 VAL A N 1
ATOM 677 C CA . VAL A 1 91 ? 30.196 39.993 -53.098 1.00 66.94 91 VAL A CA 1
ATOM 678 C C . VAL A 1 91 ? 29.440 41.260 -53.502 1.00 66.94 91 VAL A C 1
ATOM 680 O O . VAL A 1 91 ? 28.755 41.277 -54.525 1.00 66.94 91 VAL A O 1
ATOM 683 N N . ARG A 1 92 ? 29.537 42.320 -52.693 1.00 57.22 92 ARG A N 1
ATOM 684 C CA . ARG A 1 92 ? 29.108 43.667 -53.093 1.00 57.22 92 ARG A CA 1
ATOM 685 C C . ARG A 1 92 ? 30.138 44.241 -54.074 1.00 57.22 92 ARG A C 1
ATOM 687 O O . ARG A 1 92 ? 31.316 44.303 -53.732 1.00 57.22 92 ARG A O 1
ATOM 694 N N . ARG A 1 93 ? 29.679 44.622 -55.270 1.00 54.19 93 ARG A N 1
ATOM 695 C CA . ARG A 1 93 ? 30.339 45.625 -56.121 1.00 54.19 93 ARG A CA 1
ATOM 696 C C . ARG A 1 93 ? 29.975 47.020 -55.635 1.00 54.19 93 ARG A C 1
ATOM 698 O O . ARG A 1 93 ? 28.852 47.156 -55.093 1.00 54.19 93 ARG A O 1
#

Radius of gyration: 28.54 Å; Cα contacts (8 Å, |Δi|>4): 29; chains: 1; bounding box: 45×70×82 Å

Foldseek 3Di:
DPPPDPDFFDWDQDPVRDIDGHNDDDDDPVPDDDDDDDPVCCPPPVCPVVCCVVVVDPDDPPRVVVVVVVVVVVVVVVVVDDPDDDDDDDDDD